Protein AF-A0A2P7AR47-F1 (afdb_monomer)

Secondary structure (DSSP, 8-state):
--HHHHHHHHHHHHHHHHHHHSS-SEEEHHHHHHHHHHH-TTS-HHHHHHHHHHHHHHTT-EEE--

Mean predicted aligned error: 8.31 Å

Sequence (66 aa):
MTVDDRELMTEISAQAQIAEQGRPKVADVLALANALQRDFPHRSVDEILTKLKSVWRARGLSWSGE

pLDDT: mean 75.5, std 9.46, range [46.47, 85.75]

Solvent-accessible surface area (backbone atoms only — not comparable to full-atom values): 3787 Å² total; per-residue (Å²): 137,57,73,66,60,55,52,52,52,49,50,54,50,51,55,50,50,50,40,71,74,38,90,52,62,52,44,51,47,54,62,49,16,54,55,48,25,71,78,38,72,93,47,54,46,67,60,47,34,52,52,47,53,51,54,34,57,75,70,73,50,50,65,42,76,132

Foldseek 3Di:
DDPVVVVLVVVLVVVLVCCVVDPPLAAALLVVLVVVCVVVVVDDSVRSSVVSCVVCVVVVGHYDDD

Radius of 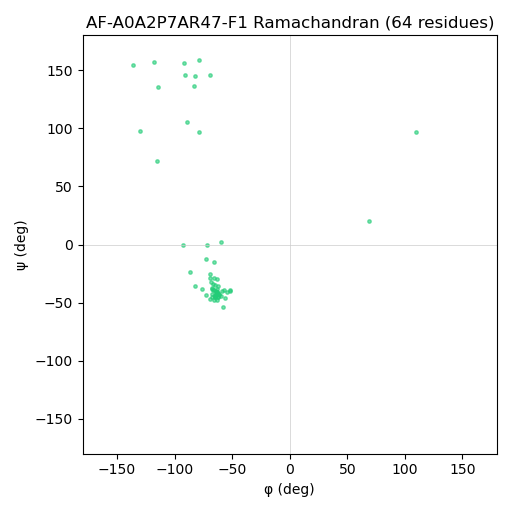gyration: 11.16 Å; Cα contacts (8 Å, |Δi|>4): 54; chains: 1; bounding box: 27×22×28 Å

Organism: NCBI:txid1149773

Structure (mmCIF, N/CA/C/O backbone):
data_AF-A0A2P7AR47-F1
#
_entry.id   AF-A0A2P7AR47-F1
#
loop_
_atom_site.group_PDB
_atom_site.id
_atom_site.type_symbol
_atom_site.label_atom_id
_atom_site.label_alt_id
_atom_site.label_comp_id
_atom_site.label_asym_id
_atom_site.label_entity_id
_atom_site.label_seq_id
_atom_site.pdbx_PDB_ins_code
_atom_site.Cartn_x
_atom_site.Cartn_y
_atom_site.Cartn_z
_atom_site.occupancy
_atom_site.B_iso_or_equiv
_atom_site.auth_seq_id
_atom_site.auth_comp_id
_atom_s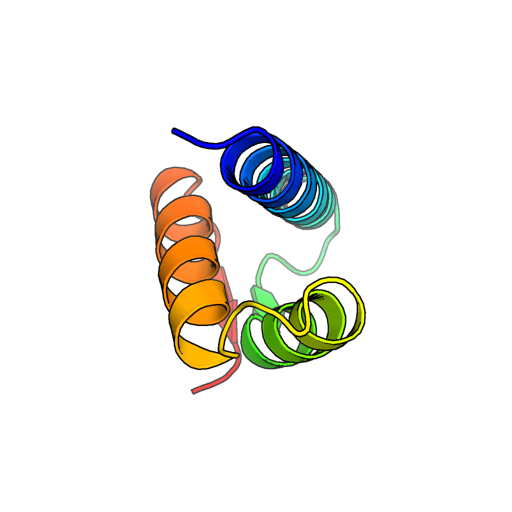ite.auth_asym_id
_atom_site.auth_atom_id
_atom_site.pdbx_PDB_model_num
ATOM 1 N N . MET A 1 1 ? 12.590 6.578 -16.398 1.00 50.50 1 MET A N 1
ATOM 2 C CA . MET A 1 1 ? 11.165 6.246 -16.189 1.00 50.50 1 MET A CA 1
ATOM 3 C C . MET A 1 1 ? 10.691 5.446 -17.386 1.00 50.50 1 MET A C 1
ATOM 5 O O . MET A 1 1 ? 10.600 6.006 -18.471 1.00 50.50 1 MET A O 1
ATOM 9 N N . THR A 1 2 ? 10.505 4.142 -17.212 1.00 68.19 2 THR A N 1
ATOM 10 C CA . THR A 1 2 ? 9.940 3.245 -18.230 1.00 68.19 2 THR A CA 1
ATOM 11 C C . THR A 1 2 ? 8.416 3.404 -18.273 1.00 68.19 2 THR A C 1
ATOM 13 O O . THR A 1 2 ? 7.826 3.904 -17.316 1.00 68.19 2 THR A O 1
ATOM 16 N N . VAL A 1 3 ? 7.781 3.021 -19.385 1.00 69.69 3 VAL A N 1
ATOM 17 C CA . VAL A 1 3 ? 6.309 3.020 -19.536 1.00 69.69 3 VAL A CA 1
ATOM 18 C C . VAL A 1 3 ? 5.637 2.205 -18.422 1.00 69.69 3 VAL A C 1
ATOM 20 O O . VAL A 1 3 ? 4.715 2.707 -17.792 1.00 69.69 3 VAL A O 1
ATOM 23 N N . ASP A 1 4 ? 6.222 1.060 -18.078 1.00 67.44 4 ASP A N 1
ATOM 24 C CA . ASP A 1 4 ? 5.825 0.186 -16.965 1.00 67.44 4 ASP A CA 1
ATOM 25 C C . ASP A 1 4 ? 5.700 0.918 -15.613 1.00 67.44 4 ASP A C 1
ATOM 27 O O . ASP A 1 4 ? 4.743 0.733 -14.866 1.00 67.44 4 ASP A O 1
ATOM 31 N N . ASP A 1 5 ? 6.621 1.843 -15.316 1.00 69.19 5 ASP A N 1
ATOM 32 C CA . ASP A 1 5 ? 6.594 2.588 -14.052 1.00 69.19 5 ASP A CA 1
ATOM 33 C C . ASP A 1 5 ? 5.407 3.564 -13.982 1.00 69.19 5 ASP A C 1
ATOM 35 O O . ASP A 1 5 ? 4.881 3.832 -12.900 1.00 69.19 5 ASP A O 1
ATOM 39 N N . ARG A 1 6 ? 4.957 4.068 -15.140 1.00 76.44 6 ARG A N 1
ATOM 40 C CA . ARG A 1 6 ? 3.783 4.946 -15.2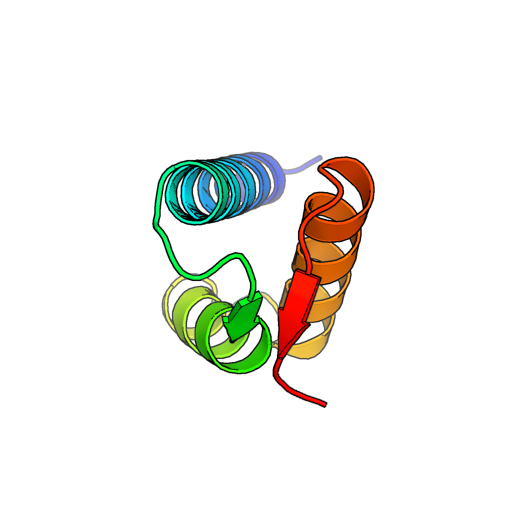48 1.00 76.44 6 ARG A CA 1
ATOM 41 C C . ARG A 1 6 ? 2.483 4.161 -15.119 1.00 76.44 6 ARG A C 1
ATOM 43 O O . ARG A 1 6 ? 1.551 4.663 -14.492 1.00 76.44 6 ARG A O 1
ATOM 50 N N . GLU A 1 7 ? 2.426 2.957 -15.680 1.00 79.12 7 GLU A N 1
ATOM 51 C CA . GLU A 1 7 ? 1.260 2.071 -15.574 1.00 79.12 7 GLU A CA 1
ATOM 52 C C . GLU A 1 7 ? 1.062 1.624 -14.123 1.00 79.12 7 GLU A C 1
ATOM 54 O O . GLU A 1 7 ? 0.003 1.871 -13.545 1.00 79.12 7 GLU A O 1
ATOM 59 N N . LEU A 1 8 ? 2.136 1.168 -13.470 1.00 74.81 8 LEU A N 1
ATOM 60 C CA . LEU A 1 8 ? 2.128 0.824 -12.049 1.00 74.81 8 LEU A CA 1
ATOM 61 C C . LEU A 1 8 ? 1.677 2.005 -11.166 1.00 74.81 8 LEU A C 1
ATOM 63 O O . LEU A 1 8 ? 0.848 1.852 -10.273 1.00 74.81 8 LEU A O 1
ATOM 67 N N . MET A 1 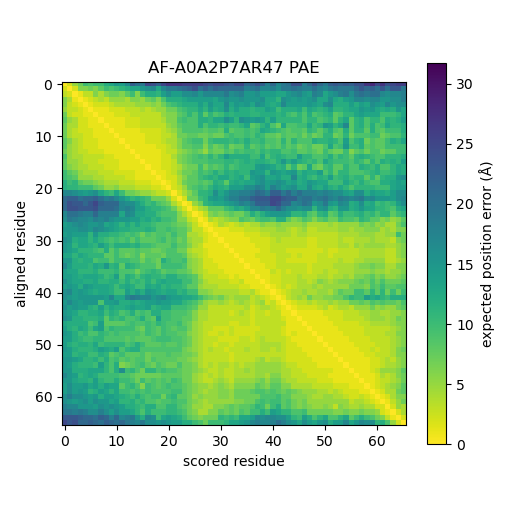9 ? 2.201 3.213 -11.408 1.00 78.38 9 MET A N 1
ATOM 68 C CA . MET A 1 9 ? 1.795 4.422 -10.672 1.00 78.38 9 MET A CA 1
ATOM 69 C C . MET A 1 9 ? 0.314 4.773 -10.877 1.00 78.38 9 MET A C 1
ATOM 71 O O . MET A 1 9 ? -0.338 5.265 -9.950 1.00 78.38 9 MET A O 1
ATOM 75 N N . THR A 1 10 ? -0.210 4.528 -12.079 1.00 84.44 10 THR A N 1
ATOM 76 C CA . THR A 1 10 ? -1.610 4.791 -12.429 1.00 84.44 10 THR A CA 1
ATOM 77 C C . THR A 1 10 ? -2.533 3.831 -11.687 1.00 84.44 10 THR A C 1
ATOM 79 O O . THR A 1 10 ? -3.478 4.282 -11.040 1.00 84.44 10 THR A O 1
ATOM 82 N N . GLU A 1 11 ? -2.222 2.535 -11.684 1.00 80.88 11 GLU A N 1
ATOM 83 C CA . GLU A 1 11 ? -2.999 1.537 -10.946 1.00 80.88 11 GLU A CA 1
ATOM 84 C C . GLU A 1 11 ? -2.940 1.736 -9.435 1.00 80.88 11 GLU A C 1
ATOM 86 O O . GLU A 1 11 ? -3.981 1.734 -8.779 1.00 80.88 11 GLU A O 1
ATOM 91 N N . ILE A 1 12 ? -1.755 1.999 -8.874 1.00 80.00 12 ILE A N 1
ATOM 92 C CA . ILE A 1 12 ? -1.617 2.300 -7.442 1.00 80.00 12 ILE A CA 1
ATOM 93 C C . ILE A 1 12 ? -2.456 3.536 -7.079 1.00 80.00 12 ILE A C 1
ATOM 95 O O . ILE A 1 12 ? -3.121 3.546 -6.042 1.00 80.00 12 ILE A O 1
ATOM 99 N N . SER A 1 13 ? -2.484 4.563 -7.936 1.00 81.00 13 SER A N 1
ATOM 100 C CA . SER A 1 13 ? -3.323 5.749 -7.719 1.00 81.00 13 SER A CA 1
ATOM 101 C C . SER A 1 13 ? -4.819 5.466 -7.820 1.00 81.00 13 SER A C 1
ATOM 103 O O . SER A 1 13 ? -5.581 6.049 -7.046 1.00 81.00 13 SER A O 1
ATOM 105 N N . ALA A 1 14 ? -5.242 4.597 -8.740 1.00 81.81 14 ALA A N 1
ATOM 106 C CA . ALA A 1 14 ? -6.637 4.196 -8.886 1.00 81.81 14 ALA A CA 1
ATOM 107 C C . ALA A 1 14 ? -7.106 3.375 -7.676 1.00 81.81 14 ALA A C 1
ATOM 109 O O . ALA A 1 14 ? -8.147 3.676 -7.097 1.00 81.81 14 ALA A O 1
ATOM 110 N N . GLN A 1 15 ? -6.301 2.407 -7.228 1.00 73.06 15 GLN A N 1
ATOM 111 C CA . GLN A 1 15 ? -6.567 1.611 -6.025 1.00 73.06 15 GLN A CA 1
ATOM 112 C C . GLN A 1 15 ? -6.623 2.492 -4.771 1.00 73.06 15 GLN A C 1
ATOM 114 O O . GLN A 1 15 ? -7.533 2.351 -3.955 1.00 73.06 15 GLN A O 1
ATOM 119 N N . ALA A 1 16 ? -5.707 3.457 -4.645 1.00 74.62 16 ALA A N 1
ATOM 120 C CA . ALA A 1 16 ? -5.733 4.424 -3.552 1.00 74.62 16 ALA A CA 1
ATOM 121 C C . ALA A 1 16 ? -6.993 5.304 -3.594 1.00 74.62 16 ALA A C 1
ATOM 123 O O . ALA A 1 16 ? -7.615 5.520 -2.561 1.00 74.62 16 ALA A O 1
ATOM 124 N N . GLN A 1 17 ? -7.421 5.756 -4.777 1.00 75.00 17 GLN A N 1
ATOM 125 C CA . GLN A 1 17 ? -8.644 6.550 -4.932 1.00 75.00 17 GLN A CA 1
ATOM 126 C C . GLN A 1 17 ? -9.906 5.739 -4.595 1.00 75.00 17 GLN A C 1
ATOM 128 O O . GLN A 1 17 ? -10.819 6.252 -3.950 1.00 75.00 17 GLN A O 1
ATOM 133 N N . ILE A 1 18 ? -9.957 4.463 -4.985 1.00 73.25 18 ILE A N 1
ATOM 134 C CA . ILE A 1 18 ? -11.042 3.547 -4.611 1.00 73.25 18 ILE A CA 1
ATOM 135 C C . ILE A 1 18 ? -11.053 3.332 -3.093 1.00 73.25 18 ILE A C 1
ATOM 137 O O . ILE A 1 18 ? -12.124 3.330 -2.493 1.00 73.25 18 ILE A O 1
ATOM 141 N N . ALA A 1 19 ? -9.885 3.215 -2.456 1.00 67.62 19 ALA A N 1
ATOM 142 C CA . ALA A 1 19 ? -9.768 3.130 -1.001 1.00 67.62 19 ALA A CA 1
ATOM 143 C C . ALA A 1 19 ? -10.154 4.443 -0.288 1.00 67.62 19 ALA A C 1
ATOM 145 O O . ALA A 1 19 ? -10.711 4.397 0.803 1.00 67.62 19 ALA A O 1
ATOM 146 N N . GLU A 1 20 ? -9.915 5.608 -0.898 1.00 65.69 20 GLU A N 1
ATOM 147 C CA . GLU A 1 20 ? -10.382 6.908 -0.386 1.00 65.69 20 GLU A CA 1
ATOM 148 C C . GLU A 1 20 ? -11.906 7.047 -0.437 1.00 65.69 20 GLU A C 1
ATOM 150 O O . GLU A 1 20 ? -12.506 7.622 0.472 1.00 65.69 20 GLU A O 1
ATOM 155 N N . GLN A 1 21 ? -12.544 6.535 -1.494 1.00 70.25 21 GLN A N 1
ATOM 156 C CA . GLN A 1 21 ? -14.000 6.601 -1.659 1.00 70.25 21 GLN A CA 1
ATOM 157 C C . GLN A 1 21 ? -14.741 5.434 -0.985 1.00 70.25 21 GLN A C 1
ATOM 159 O O . GLN A 1 21 ? -15.919 5.558 -0.640 1.00 70.25 21 GLN A O 1
ATOM 164 N N . GLY A 1 22 ? -14.056 4.309 -0.772 1.00 55.66 22 GLY A N 1
ATOM 165 C CA . GLY A 1 22 ? -14.549 3.103 -0.118 1.00 55.66 22 GLY A CA 1
ATOM 166 C C . GLY A 1 22 ? -14.467 3.192 1.407 1.00 55.66 22 GLY A C 1
ATOM 167 O O . GLY A 1 22 ? -13.482 3.624 1.990 1.00 55.66 22 GLY A O 1
ATOM 168 N N . ARG A 1 23 ? -15.526 2.760 2.094 1.00 46.47 23 ARG A N 1
ATOM 169 C CA . ARG A 1 23 ? -15.708 2.966 3.539 1.00 46.47 23 ARG A CA 1
ATOM 170 C C . ARG A 1 23 ? -14.830 2.168 4.520 1.00 46.47 23 ARG A C 1
ATOM 172 O O . ARG A 1 23 ? -14.995 2.433 5.711 1.00 46.47 23 ARG A O 1
ATOM 179 N N . PRO A 1 24 ? -13.892 1.276 4.158 1.00 54.12 24 PRO A N 1
ATOM 180 C CA . PRO A 1 24 ? -12.805 0.984 5.074 1.00 54.12 24 PRO A CA 1
ATOM 181 C C . PRO A 1 24 ? -11.656 1.964 4.806 1.00 54.12 24 PRO A C 1
ATOM 183 O O . PRO A 1 24 ? -10.883 1.795 3.872 1.00 54.12 24 PRO A O 1
ATOM 186 N N . LYS A 1 25 ? -11.478 2.945 5.706 1.00 56.97 25 LYS A N 1
ATOM 187 C CA . LYS A 1 25 ? -10.286 3.829 5.781 1.00 56.97 25 LYS A CA 1
ATOM 188 C C . LYS A 1 25 ? -8.959 3.073 6.003 1.00 56.97 25 LYS A C 1
ATOM 190 O O . LYS A 1 25 ? -7.922 3.698 6.202 1.00 56.97 25 LYS A O 1
ATOM 195 N N . VAL A 1 26 ? -9.031 1.746 6.049 1.00 57.69 26 VAL A N 1
ATOM 196 C CA . VAL A 1 26 ? -7.971 0.784 6.302 1.00 57.69 26 VAL A CA 1
ATOM 197 C C . VAL A 1 26 ? -8.073 -0.254 5.190 1.00 57.69 26 VAL A C 1
ATOM 199 O O . VAL A 1 26 ? -8.922 -1.142 5.241 1.00 57.69 26 VAL A O 1
ATOM 202 N N . ALA A 1 27 ? -7.247 -0.102 4.159 1.00 67.44 27 ALA A N 1
ATOM 203 C CA . ALA A 1 27 ? -7.099 -1.106 3.110 1.00 67.44 27 ALA A CA 1
ATOM 204 C C . ALA A 1 27 ? -5.970 -2.076 3.480 1.00 67.44 27 ALA A C 1
ATOM 206 O O . ALA A 1 27 ? -4.979 -1.663 4.091 1.00 67.44 27 ALA A O 1
ATOM 207 N N . ASP A 1 28 ? -6.114 -3.350 3.112 1.00 77.25 28 ASP A N 1
ATOM 208 C CA . ASP A 1 28 ? -5.063 -4.341 3.327 1.00 77.25 28 ASP A CA 1
ATOM 209 C C . ASP A 1 28 ? -3.982 -4.190 2.248 1.00 77.25 28 ASP A C 1
ATOM 211 O O . ASP A 1 28 ? -4.137 -4.633 1.106 1.00 77.25 28 ASP A O 1
ATOM 215 N N . VAL A 1 29 ? -2.911 -3.463 2.577 1.00 77.50 29 VAL A N 1
ATOM 216 C CA . VAL A 1 29 ? -1.863 -3.107 1.602 1.00 77.50 29 VAL A CA 1
ATOM 217 C C . VAL A 1 29 ? -1.053 -4.321 1.168 1.00 77.50 29 VAL A C 1
ATOM 219 O O . VAL A 1 29 ? -0.527 -4.329 0.057 1.00 77.50 29 VAL A O 1
ATOM 222 N N . LEU A 1 30 ? -0.984 -5.354 2.012 1.00 80.31 30 LEU A N 1
ATOM 223 C CA . LEU A 1 30 ? -0.317 -6.614 1.707 1.00 80.31 30 LEU A CA 1
ATOM 224 C C . LEU A 1 30 ? -1.138 -7.428 0.698 1.00 80.31 30 LEU A C 1
ATOM 226 O O . LEU A 1 30 ? -0.582 -7.940 -0.277 1.00 80.31 30 LEU A O 1
ATOM 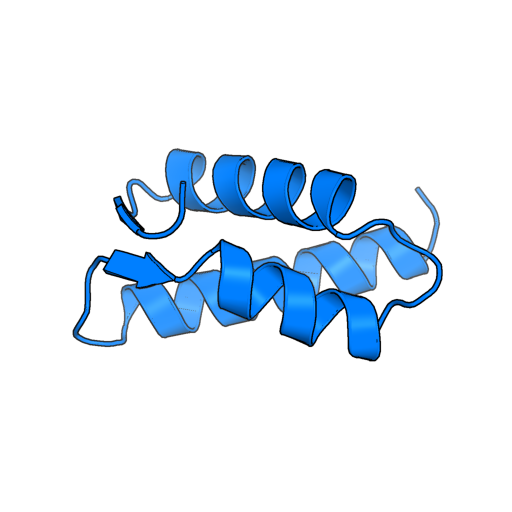230 N N . ALA A 1 31 ? -2.459 -7.504 0.882 1.00 81.56 31 ALA A N 1
ATOM 231 C CA . ALA A 1 31 ? -3.361 -8.123 -0.087 1.00 81.56 31 ALA A CA 1
ATOM 232 C C . ALA A 1 31 ? -3.340 -7.386 -1.436 1.00 81.56 31 ALA A C 1
ATOM 234 O O . ALA A 1 31 ? -3.264 -8.028 -2.485 1.00 81.56 31 ALA A O 1
ATOM 235 N N . LEU A 1 32 ? -3.331 -6.047 -1.416 1.00 80.19 32 LEU A N 1
ATOM 236 C CA . LEU A 1 32 ? -3.191 -5.221 -2.620 1.00 80.19 32 LEU A CA 1
ATOM 237 C C . LEU A 1 32 ? -1.848 -5.452 -3.319 1.00 80.19 32 LEU A C 1
ATOM 239 O O . LEU A 1 32 ? -1.826 -5.648 -4.530 1.00 80.19 32 LEU A O 1
ATOM 243 N N . ALA A 1 33 ? -0.740 -5.489 -2.576 1.00 84.69 33 ALA A N 1
ATOM 244 C CA . ALA A 1 33 ? 0.580 -5.741 -3.149 1.00 84.69 33 ALA A CA 1
ATOM 245 C C . ALA A 1 33 ? 0.688 -7.141 -3.777 1.00 84.69 33 ALA A C 1
ATOM 247 O O . ALA A 1 33 ? 1.267 -7.279 -4.851 1.00 84.69 33 ALA A O 1
ATOM 248 N N . ASN A 1 34 ? 0.089 -8.166 -3.161 1.00 82.94 34 ASN A N 1
ATOM 249 C CA . ASN A 1 34 ? 0.018 -9.512 -3.741 1.00 82.94 34 ASN A CA 1
ATOM 250 C C . ASN A 1 34 ? -0.857 -9.561 -5.003 1.00 82.94 34 ASN A C 1
ATOM 252 O O . ASN A 1 34 ? -0.515 -10.250 -5.962 1.00 82.94 34 ASN A O 1
ATOM 256 N N . ALA A 1 35 ? -1.975 -8.831 -5.027 1.00 83.12 35 ALA A N 1
ATOM 257 C CA . ALA A 1 35 ? -2.821 -8.733 -6.214 1.00 83.12 35 ALA A CA 1
ATOM 258 C C . ALA A 1 35 ? -2.089 -8.028 -7.368 1.00 83.12 35 ALA A C 1
ATOM 260 O O . ALA A 1 35 ? -2.070 -8.544 -8.480 1.00 83.12 35 ALA A O 1
ATOM 261 N N . LEU A 1 36 ? -1.417 -6.911 -7.081 1.00 81.00 36 LEU A N 1
ATOM 262 C CA . LEU A 1 36 ? -0.608 -6.168 -8.050 1.00 81.00 36 LEU A CA 1
ATOM 263 C C . LEU A 1 36 ? 0.600 -6.972 -8.538 1.00 81.00 36 LEU A C 1
ATOM 265 O O . LEU A 1 36 ? 0.941 -6.887 -9.704 1.00 81.00 36 LEU A O 1
ATOM 269 N N . GLN A 1 37 ? 1.232 -7.798 -7.704 1.00 84.62 37 GLN A N 1
ATOM 270 C CA . GLN A 1 37 ? 2.346 -8.650 -8.142 1.00 84.62 37 GLN A CA 1
ATOM 271 C C . GLN A 1 37 ? 1.913 -9.724 -9.152 1.00 84.62 37 GLN A C 1
ATOM 273 O O . GLN A 1 37 ? 2.706 -10.127 -10.001 1.00 84.62 37 GLN A O 1
ATOM 278 N N . ARG A 1 38 ? 0.657 -10.186 -9.093 1.00 81.31 38 ARG A N 1
ATOM 279 C CA . ARG A 1 38 ? 0.115 -11.102 -10.109 1.00 81.31 38 ARG A CA 1
ATOM 280 C C . ARG A 1 38 ? -0.010 -10.439 -11.478 1.00 81.31 38 ARG A C 1
ATOM 282 O O . ARG A 1 38 ? 0.178 -11.127 -12.475 1.00 81.31 38 ARG A O 1
ATOM 289 N N . ASP A 1 39 ? -0.316 -9.145 -11.503 1.00 79.62 39 ASP A N 1
ATOM 290 C CA . ASP A 1 39 ? -0.416 -8.348 -12.730 1.00 79.62 39 ASP A CA 1
ATOM 291 C C . ASP A 1 39 ? 0.970 -7.861 -13.204 1.00 79.62 39 ASP A C 1
ATOM 293 O O . ASP A 1 39 ? 1.300 -7.910 -14.386 1.00 79.62 39 ASP A O 1
ATOM 297 N N . PHE A 1 40 ? 1.850 -7.542 -12.248 1.00 78.50 40 PHE A N 1
ATOM 298 C CA . PHE A 1 40 ? 3.226 -7.090 -12.453 1.00 78.50 40 PHE A CA 1
ATOM 299 C C . PHE A 1 40 ? 4.252 -8.090 -11.889 1.00 78.50 40 PHE A C 1
ATOM 301 O O . PHE A 1 40 ? 4.946 -7.782 -10.914 1.00 78.50 40 PHE A O 1
ATOM 308 N N . PRO A 1 41 ? 4.445 -9.269 -12.516 1.00 78.44 41 PRO A N 1
ATOM 309 C CA . PRO A 1 41 ? 5.403 -10.272 -12.038 1.00 78.44 41 PRO A CA 1
ATOM 310 C C . PRO A 1 41 ? 6.865 -9.799 -12.119 1.00 78.44 41 PRO A C 1
ATOM 312 O O . PRO A 1 4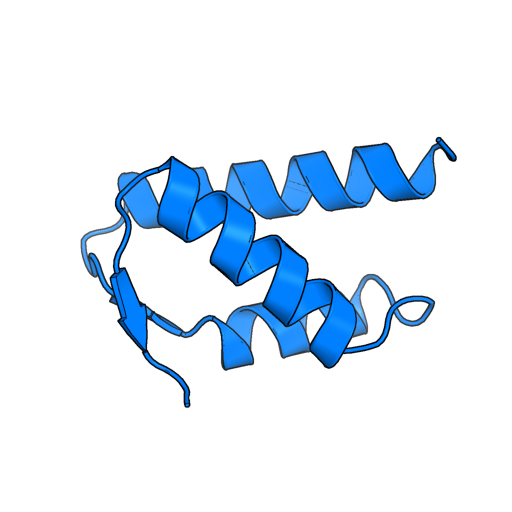1 ? 7.746 -10.383 -11.493 1.00 78.44 41 PRO A O 1
ATOM 315 N N . HIS A 1 42 ? 7.132 -8.726 -12.870 1.00 81.75 42 HIS A N 1
ATOM 316 C CA . HIS A 1 42 ? 8.435 -8.063 -12.948 1.00 81.75 42 HIS A CA 1
ATOM 317 C C . HIS A 1 42 ? 8.804 -7.260 -11.691 1.00 81.75 42 HIS A C 1
ATOM 319 O O . HIS A 1 42 ? 9.958 -6.847 -11.552 1.00 81.75 42 HIS A O 1
ATOM 325 N N . ARG A 1 43 ? 7.854 -7.018 -10.780 1.00 80.19 43 ARG A N 1
ATOM 326 C CA . ARG A 1 43 ? 8.074 -6.281 -9.534 1.00 80.19 43 ARG A CA 1
ATOM 327 C C . ARG A 1 43 ? 7.874 -7.198 -8.334 1.00 80.19 43 ARG A C 1
ATOM 329 O O . ARG A 1 43 ? 6.914 -7.958 -8.249 1.00 80.19 43 ARG A O 1
ATOM 336 N N . SER A 1 44 ? 8.782 -7.098 -7.371 1.00 83.25 44 SER A N 1
ATOM 337 C CA . SER A 1 44 ? 8.658 -7.817 -6.105 1.00 83.25 44 SER A CA 1
ATOM 338 C C . SER A 1 44 ? 7.513 -7.247 -5.271 1.00 83.25 44 SER A C 1
ATOM 340 O O . SER A 1 44 ? 7.303 -6.034 -5.246 1.00 83.25 44 SER A O 1
ATOM 342 N N . VAL A 1 45 ? 6.827 -8.111 -4.518 1.00 83.69 45 VAL A N 1
ATOM 343 C CA . VAL A 1 45 ? 5.761 -7.701 -3.584 1.00 83.69 45 VAL A CA 1
ATOM 344 C C . VAL A 1 45 ? 6.248 -6.598 -2.640 1.00 83.69 45 VAL A C 1
ATOM 346 O O . VAL A 1 45 ? 5.520 -5.643 -2.407 1.00 83.69 45 VAL A O 1
ATOM 349 N N . ASP A 1 46 ? 7.491 -6.680 -2.162 1.00 81.94 46 ASP A N 1
ATOM 350 C CA . ASP A 1 46 ? 8.102 -5.688 -1.265 1.00 81.94 46 ASP A CA 1
ATOM 351 C C . ASP A 1 46 ? 8.260 -4.289 -1.904 1.00 81.94 46 ASP A C 1
ATOM 353 O O . ASP A 1 46 ? 7.933 -3.269 -1.293 1.00 81.94 46 ASP A O 1
ATOM 357 N N . GLU A 1 47 ? 8.661 -4.233 -3.179 1.00 84.44 47 GLU A N 1
ATOM 358 C CA . GLU A 1 47 ? 8.757 -2.986 -3.954 1.00 84.44 47 GLU A CA 1
ATOM 359 C C . GLU A 1 47 ? 7.374 -2.351 -4.153 1.00 84.44 47 GLU A C 1
ATOM 361 O O . GLU A 1 47 ? 7.192 -1.139 -3.989 1.00 84.44 47 GLU A O 1
ATOM 366 N N . ILE A 1 48 ? 6.381 -3.182 -4.483 1.00 85.06 48 ILE A N 1
ATOM 367 C CA . ILE A 1 48 ? 4.992 -2.756 -4.675 1.00 85.06 48 ILE A CA 1
ATOM 368 C C . ILE A 1 48 ? 4.421 -2.252 -3.349 1.00 85.06 48 ILE A C 1
ATOM 370 O O . ILE A 1 48 ? 3.838 -1.170 -3.314 1.00 85.06 48 ILE A O 1
ATOM 374 N N . LEU A 1 49 ? 4.647 -2.981 -2.254 1.00 85.50 49 LEU A N 1
ATOM 375 C CA . LEU A 1 49 ? 4.224 -2.620 -0.903 1.00 85.50 49 LEU A CA 1
ATOM 376 C C . LEU A 1 49 ? 4.830 -1.281 -0.470 1.00 85.50 49 LEU A C 1
ATOM 378 O O . LEU A 1 49 ? 4.125 -0.427 0.066 1.00 85.50 49 LEU A O 1
ATOM 382 N N . THR A 1 50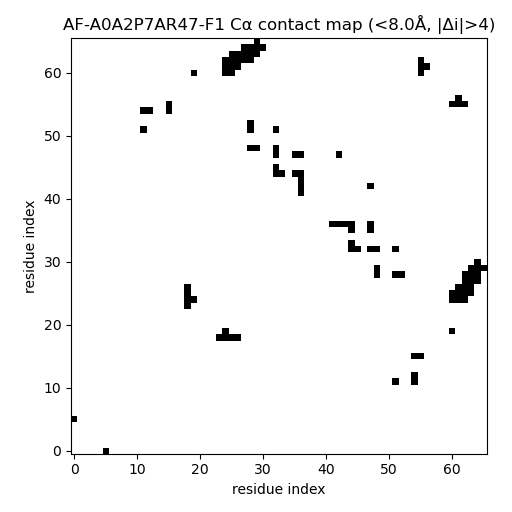 ? 6.121 -1.070 -0.733 1.00 85.75 50 THR A N 1
ATOM 383 C CA . THR A 1 50 ? 6.824 0.179 -0.416 1.00 85.75 50 THR A CA 1
ATOM 384 C C . THR A 1 50 ? 6.223 1.362 -1.177 1.00 85.75 50 THR A C 1
ATOM 386 O O . THR A 1 50 ? 5.941 2.406 -0.578 1.00 85.75 50 THR A O 1
ATOM 389 N N . LYS A 1 51 ? 5.944 1.200 -2.479 1.00 83.94 51 LYS A N 1
ATOM 390 C CA . LYS A 1 51 ? 5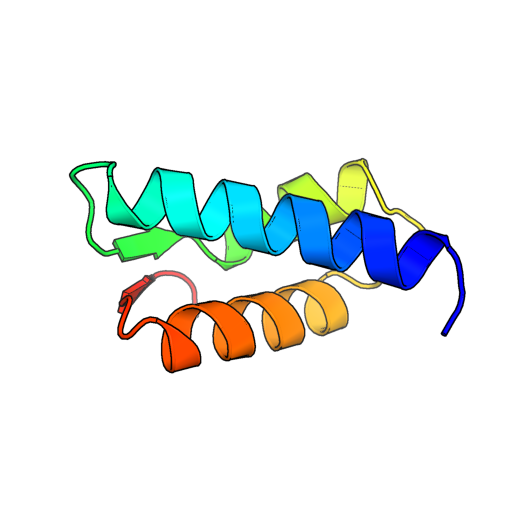.249 2.225 -3.276 1.00 83.94 51 LYS A CA 1
ATOM 391 C C . LYS A 1 51 ? 3.818 2.462 -2.789 1.00 83.94 51 LYS A C 1
ATOM 393 O O . LYS A 1 51 ? 3.420 3.619 -2.659 1.00 83.94 51 LYS A O 1
ATOM 398 N N . LEU A 1 52 ? 3.077 1.404 -2.459 1.00 83.44 52 LEU A N 1
ATOM 399 C CA . LEU A 1 52 ? 1.722 1.487 -1.908 1.00 83.44 52 LEU A CA 1
ATOM 400 C C . LEU A 1 52 ? 1.707 2.294 -0.609 1.00 83.44 52 LEU A C 1
ATOM 402 O O . LEU A 1 52 ? 1.005 3.295 -0.517 1.00 83.44 52 LEU A O 1
ATOM 406 N N . LYS A 1 53 ? 2.546 1.928 0.367 1.00 83.56 53 LYS A N 1
ATOM 407 C CA . LYS A 1 53 ? 2.669 2.641 1.647 1.00 83.56 53 LYS A CA 1
ATOM 408 C C . LYS A 1 53 ? 3.032 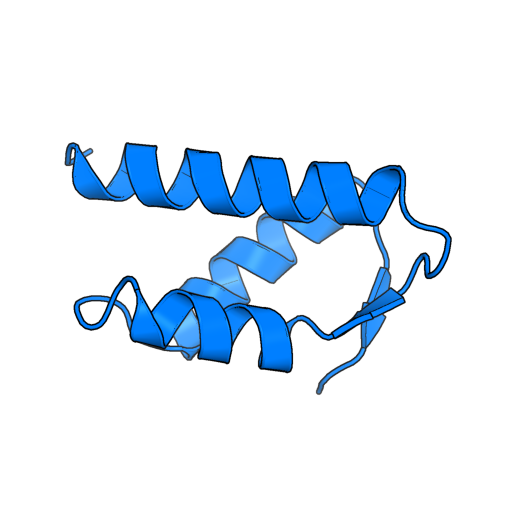4.113 1.435 1.00 83.56 53 LYS A C 1
ATOM 410 O O . LYS A 1 53 ? 2.485 4.978 2.114 1.00 83.56 53 LYS A O 1
ATOM 415 N N . SER A 1 54 ? 3.906 4.415 0.472 1.00 84.81 54 SER A N 1
ATOM 416 C CA . SER A 1 54 ? 4.277 5.794 0.128 1.00 84.81 54 SER A CA 1
ATOM 417 C C . SER A 1 54 ? 3.084 6.610 -0.392 1.00 84.81 54 SER A C 1
ATOM 419 O O . SER A 1 54 ? 2.818 7.705 0.109 1.00 84.81 54 SER A O 1
ATOM 421 N N . VAL A 1 55 ? 2.307 6.057 -1.332 1.00 82.06 55 VAL A N 1
ATOM 422 C CA . VAL A 1 55 ? 1.118 6.719 -1.902 1.00 82.06 55 VAL A CA 1
ATOM 423 C C . VAL A 1 55 ? -0.002 6.856 -0.869 1.00 82.06 55 VAL A C 1
ATOM 425 O O . VAL A 1 55 ? -0.596 7.927 -0.750 1.00 82.06 55 VAL A O 1
ATOM 428 N N . TRP A 1 56 ? -0.259 5.815 -0.076 1.00 81.25 56 TRP A N 1
ATOM 429 C CA . TRP A 1 56 ? -1.253 5.853 0.998 1.00 81.25 56 TRP A CA 1
ATOM 430 C C . TRP A 1 56 ? -0.901 6.896 2.059 1.00 81.25 56 TRP A C 1
ATOM 432 O O . TRP A 1 56 ? -1.758 7.684 2.459 1.00 81.25 56 TRP A O 1
ATOM 442 N N . ARG A 1 57 ? 0.372 6.967 2.468 1.00 80.12 57 ARG A N 1
ATOM 443 C CA . ARG A 1 57 ? 0.853 7.976 3.418 1.00 80.12 57 ARG A CA 1
ATOM 444 C C . ARG A 1 57 ? 0.723 9.393 2.861 1.00 80.12 57 ARG A C 1
ATOM 446 O O . ARG A 1 57 ? 0.312 10.283 3.599 1.00 80.12 57 ARG A O 1
ATOM 453 N N . ALA A 1 58 ? 1.028 9.602 1.579 1.00 81.50 58 ALA A N 1
ATOM 454 C CA . ALA A 1 58 ? 0.857 10.900 0.920 1.00 81.50 58 ALA A CA 1
ATOM 455 C C . ALA A 1 58 ? -0.614 11.353 0.874 1.00 81.50 58 ALA A C 1
ATOM 457 O O . ALA A 1 58 ? -0.888 12.549 0.919 1.00 81.50 58 ALA A O 1
ATOM 458 N N . ARG A 1 59 ? -1.553 10.401 0.828 1.00 76.19 59 ARG A N 1
ATOM 459 C CA . ARG A 1 59 ? -3.005 10.642 0.822 1.00 76.19 59 ARG A CA 1
ATOM 460 C C . ARG A 1 59 ? -3.646 10.630 2.219 1.00 76.19 59 ARG A C 1
ATOM 462 O O . ARG A 1 59 ? -4.846 10.833 2.342 1.00 76.19 59 ARG A O 1
ATOM 469 N N . GLY A 1 60 ? -2.869 10.409 3.284 1.00 75.69 60 GLY A N 1
ATOM 470 C CA . GLY A 1 60 ? -3.383 10.360 4.661 1.00 75.69 60 GLY A CA 1
ATOM 471 C C . GLY A 1 60 ? -4.274 9.145 4.957 1.00 75.69 60 GLY A C 1
ATOM 472 O O . GLY A 1 60 ? -5.057 9.163 5.907 1.00 75.69 60 GLY A O 1
ATOM 473 N N . LEU A 1 61 ? -4.166 8.094 4.145 1.00 74.94 61 LEU A N 1
ATOM 474 C CA . LEU A 1 61 ? -4.909 6.851 4.308 1.00 74.94 61 LEU A CA 1
ATOM 475 C C . LEU A 1 61 ? -4.228 5.949 5.337 1.00 74.94 61 LEU A C 1
ATOM 477 O O . LEU A 1 61 ? -3.002 5.880 5.404 1.00 74.94 61 LEU A O 1
ATOM 481 N N . SER A 1 62 ? -5.029 5.216 6.109 1.00 72.75 62 SER A N 1
ATOM 482 C CA . SER A 1 62 ? -4.526 4.147 6.971 1.00 72.75 62 SER A CA 1
ATOM 483 C C . SER A 1 62 ? -4.554 2.808 6.235 1.00 72.75 62 SER A C 1
ATOM 485 O O . SER A 1 62 ? -5.310 2.607 5.283 1.00 72.75 62 SER A O 1
ATOM 487 N N . TRP A 1 63 ? -3.709 1.881 6.670 1.00 76.50 63 TRP A N 1
ATOM 488 C CA . TRP A 1 63 ? -3.641 0.527 6.132 1.00 76.50 63 TRP A CA 1
ATOM 489 C C . TRP A 1 63 ? -3.518 -0.504 7.252 1.00 76.50 63 TRP A C 1
ATOM 491 O O . TRP A 1 63 ? -3.060 -0.185 8.348 1.00 76.50 63 TRP A O 1
ATOM 501 N N . SER A 1 64 ? -3.958 -1.731 6.979 1.00 68.44 64 SER A N 1
ATOM 502 C CA . SER A 1 64 ? -3.677 -2.923 7.793 1.00 68.44 64 SER A CA 1
ATOM 503 C C . SER A 1 64 ? -2.899 -3.927 6.949 1.00 68.44 64 SER A C 1
ATOM 505 O O . SER A 1 64 ? -2.897 -3.832 5.723 1.00 68.44 64 SER A O 1
ATOM 507 N N . GLY A 1 65 ? -2.172 -4.821 7.610 1.00 64.19 65 GLY A N 1
ATOM 508 C CA . GLY A 1 65 ? -1.177 -5.689 6.983 1.00 64.19 65 GLY A CA 1
ATOM 509 C C . GLY A 1 65 ? 0.222 -5.256 7.410 1.00 64.19 65 GLY A C 1
ATOM 510 O O . GLY A 1 65 ? 0.768 -4.281 6.880 1.00 64.19 65 GLY A O 1
ATOM 511 N N . GLU A 1 66 ? 0.742 -5.950 8.422 1.00 51.56 66 GLU A N 1
ATOM 512 C CA . GLU A 1 66 ? 2.131 -5.853 8.884 1.00 51.56 66 GLU A CA 1
ATOM 513 C C . GLU A 1 66 ? 2.991 -6.876 8.138 1.00 51.56 66 GLU A C 1
ATOM 515 O O . GLU A 1 66 ? 2.547 -8.043 8.028 1.00 51.56 66 GLU A O 1
#

Nearest PDB structures (foldseek):
  4v9h-assembly1_BK  TM=6.641E-01  e=1.382E+00  Thermus thermophilus HB8
  6bu8-assembly1_11  TM=6.773E-01  e=3.281E+00  Escherichia coli K-12
  3qit-assembly1_B  TM=5.010E-01  e=8.327E+00  Moorena producens 19L